Protein AF-A0A8H4IRX6-F1 (afdb_monomer_lite)

pLDDT: mean 85.96, std 10.55, range [51.22, 96.81]

Sequence (99 aa):
MSPQEHGQELQAQENQETKRLLLQMMARMDTLTQEVIQLKEEKEELLKCLLDQLRLSFGDPHVQEKAQRKLHKLRQTNKPFMEYFTEFRKLVLEAGGTN

Structure (mmCIF, N/CA/C/O backbone):
data_AF-A0A8H4IRX6-F1
#
_entry.id   AF-A0A8H4IRX6-F1
#
loop_
_atom_site.group_PDB
_atom_site.id
_atom_site.type_symbol
_atom_site.label_atom_id
_atom_site.label_alt_id
_atom_site.label_comp_id
_atom_site.label_asym_id
_atom_site.label_entity_id
_atom_site.label_seq_id
_atom_site.pdbx_PDB_ins_code
_atom_site.Cartn_x
_atom_site.Cartn_y
_atom_site.Cartn_z
_atom_site.occupancy
_atom_site.B_iso_or_equiv
_atom_site.auth_seq_id
_atom_site.auth_comp_id
_atom_site.auth_asym_id
_atom_site.auth_atom_id
_atom_site.pdbx_PDB_model_num
ATOM 1 N N . MET A 1 1 ? 33.949 -3.309 -58.563 1.00 56.22 1 MET A N 1
ATOM 2 C CA . MET A 1 1 ? 33.669 -2.739 -57.232 1.00 56.22 1 MET A CA 1
ATOM 3 C C . MET A 1 1 ? 34.979 -2.275 -56.642 1.00 56.22 1 MET A C 1
ATOM 5 O O . MET A 1 1 ? 35.950 -3.027 -56.697 1.00 56.22 1 MET A O 1
ATOM 9 N N . SER A 1 2 ? 35.028 -1.027 -56.192 1.00 61.09 2 SER A N 1
ATOM 10 C CA . SER A 1 2 ? 36.263 -0.389 -55.733 1.00 61.09 2 SER A CA 1
ATOM 11 C C . SER A 1 2 ? 36.478 -0.693 -54.243 1.00 61.09 2 SER A C 1
ATOM 13 O O . SER A 1 2 ? 35.503 -0.682 -53.493 1.00 61.09 2 SER A O 1
ATOM 15 N N . PRO A 1 3 ? 37.714 -0.914 -53.758 1.00 64.62 3 PRO A N 1
ATOM 16 C CA . PRO A 1 3 ? 37.985 -1.216 -52.342 1.00 64.62 3 PRO A CA 1
ATOM 17 C C . PRO A 1 3 ? 37.402 -0.194 -51.347 1.00 64.62 3 PRO A C 1
ATOM 19 O O . PRO A 1 3 ? 37.118 -0.528 -50.201 1.00 64.62 3 PRO A O 1
ATOM 22 N N . GLN A 1 4 ? 37.202 1.049 -51.797 1.00 62.25 4 GLN A N 1
ATOM 23 C CA . GLN A 1 4 ? 36.618 2.142 -51.017 1.00 62.25 4 GLN A CA 1
ATOM 24 C C . GLN A 1 4 ? 35.100 2.007 -50.796 1.00 62.25 4 GLN A C 1
ATOM 26 O O . GLN A 1 4 ? 34.615 2.429 -49.752 1.00 62.25 4 GLN A O 1
ATOM 31 N N . GLU A 1 5 ? 34.360 1.390 -51.723 1.00 62.06 5 GLU A N 1
ATOM 32 C CA . GLU A 1 5 ? 32.905 1.179 -51.601 1.00 62.06 5 GLU A CA 1
ATOM 33 C C . GLU A 1 5 ? 32.607 0.053 -50.601 1.00 62.06 5 GLU A C 1
ATOM 35 O O . GLU A 1 5 ? 31.738 0.182 -49.743 1.00 62.06 5 GLU A O 1
ATOM 40 N N . HIS A 1 6 ? 33.421 -1.007 -50.623 1.00 63.56 6 HIS A N 1
ATOM 41 C CA . HIS A 1 6 ? 33.268 -2.153 -49.724 1.00 63.56 6 HIS A CA 1
ATOM 42 C C . HIS A 1 6 ? 33.543 -1.791 -48.253 1.00 63.56 6 HIS A C 1
ATOM 44 O O . HIS A 1 6 ? 32.860 -2.269 -47.350 1.00 63.56 6 HIS A O 1
ATOM 50 N N . GLY A 1 7 ? 34.506 -0.895 -47.997 1.00 67.75 7 GLY A N 1
ATOM 51 C CA . GLY A 1 7 ? 34.786 -0.388 -46.648 1.00 67.75 7 GLY A CA 1
ATOM 52 C C . GLY A 1 7 ? 33.675 0.506 -46.079 1.00 67.75 7 GLY A C 1
ATOM 53 O O . GLY A 1 7 ? 33.428 0.479 -44.874 1.00 67.75 7 GLY A O 1
ATOM 54 N N . GLN A 1 8 ? 32.977 1.264 -46.933 1.00 70.88 8 GLN A N 1
ATOM 55 C CA . GLN A 1 8 ? 31.839 2.097 -46.524 1.00 70.88 8 GLN A CA 1
ATOM 56 C C . GLN A 1 8 ? 30.586 1.261 -46.229 1.00 70.88 8 GLN A C 1
ATOM 58 O O . GLN A 1 8 ? 29.871 1.557 -45.272 1.00 70.88 8 GLN A O 1
ATOM 63 N N . GLU A 1 9 ? 30.344 0.194 -46.996 1.00 69.88 9 GLU A N 1
ATOM 64 C CA . GLU A 1 9 ? 29.252 -0.756 -46.742 1.00 69.88 9 GLU A CA 1
ATOM 65 C C . GLU A 1 9 ? 29.449 -1.525 -45.428 1.00 69.88 9 GLU A C 1
ATOM 67 O O . GLU A 1 9 ? 28.515 -1.617 -44.630 1.00 69.88 9 GLU A O 1
ATOM 72 N N . LEU A 1 10 ? 30.673 -1.992 -45.150 1.00 72.25 10 LEU A N 1
ATOM 73 C CA . LEU A 1 10 ? 31.029 -2.644 -43.882 1.00 72.25 10 LEU A CA 1
ATOM 74 C C . LEU A 1 10 ? 30.809 -1.715 -42.675 1.00 72.25 10 LEU A C 1
ATOM 76 O O . LEU A 1 10 ? 30.158 -2.111 -41.709 1.00 72.25 10 LEU A O 1
ATOM 80 N N . GLN A 1 11 ? 31.251 -0.453 -42.750 1.00 75.12 11 GLN A N 1
ATOM 81 C CA . GLN A 1 11 ? 31.003 0.532 -41.687 1.00 75.12 11 GLN A CA 1
ATOM 82 C C . GLN A 1 11 ? 29.516 0.862 -41.506 1.00 75.12 11 GLN A C 1
ATOM 84 O O . GLN A 1 11 ? 29.058 1.064 -40.379 1.00 75.12 11 GLN A O 1
ATOM 89 N N . ALA A 1 12 ? 28.741 0.940 -42.590 1.00 76.31 12 ALA A N 1
ATOM 90 C CA . ALA A 1 12 ? 27.305 1.192 -42.510 1.00 76.31 12 ALA A CA 1
ATOM 91 C C . ALA A 1 12 ? 26.560 0.019 -41.851 1.00 76.31 12 ALA A C 1
ATOM 93 O O . ALA A 1 12 ? 25.667 0.246 -41.027 1.00 76.31 12 ALA A O 1
ATOM 94 N N . GLN A 1 13 ? 26.964 -1.216 -42.160 1.00 79.62 13 GLN A N 1
ATOM 95 C CA . GLN A 1 13 ? 26.405 -2.433 -41.580 1.00 79.62 13 GLN A CA 1
ATOM 96 C C . GLN A 1 13 ? 26.724 -2.552 -40.081 1.00 79.62 13 GLN A C 1
ATOM 98 O O . GLN A 1 13 ? 25.806 -2.747 -39.282 1.00 79.62 13 GLN A O 1
ATOM 103 N N . GLU A 1 14 ? 27.978 -2.329 -39.671 1.00 79.62 14 GLU A N 1
ATOM 104 C CA . GLU A 1 14 ? 28.377 -2.309 -38.252 1.00 79.62 14 GLU A CA 1
ATOM 105 C C . GLU A 1 14 ? 27.610 -1.244 -37.450 1.00 79.62 14 GLU A C 1
ATOM 107 O O . GLU A 1 14 ? 27.164 -1.472 -36.321 1.00 79.62 14 GLU A O 1
ATOM 112 N N . ASN A 1 15 ? 27.388 -0.069 -38.043 1.00 89.06 15 ASN A N 1
ATOM 113 C CA . ASN A 1 15 ? 26.648 1.017 -37.404 1.00 89.06 15 ASN A CA 1
ATOM 114 C C . ASN A 1 15 ? 25.146 0.682 -37.273 1.00 89.06 15 ASN A C 1
ATOM 116 O O . ASN A 1 15 ? 24.496 1.047 -36.290 1.00 89.06 15 ASN A O 1
ATOM 120 N N . GLN A 1 16 ? 24.581 -0.058 -38.231 1.00 89.44 16 GLN A N 1
ATOM 121 C CA . GLN A 1 16 ? 23.202 -0.542 -38.164 1.00 89.44 16 GLN A CA 1
ATOM 122 C C . GLN A 1 16 ? 23.026 -1.635 -37.098 1.00 89.44 16 GLN A C 1
ATOM 124 O O . GLN A 1 16 ? 22.046 -1.603 -36.348 1.00 89.44 16 GLN A O 1
ATOM 129 N N . GLU A 1 17 ? 23.983 -2.555 -36.976 1.00 92.25 17 GLU A N 1
ATOM 130 C CA . GLU A 1 17 ? 24.000 -3.562 -35.910 1.00 92.25 17 GLU A CA 1
ATOM 131 C C . GLU A 1 17 ? 24.150 -2.923 -34.529 1.00 92.25 17 GLU A C 1
ATOM 133 O O . GLU A 1 17 ? 23.394 -3.257 -33.616 1.00 92.25 17 GLU A O 1
ATOM 138 N N . THR A 1 18 ? 25.031 -1.929 -34.397 1.00 92.06 18 THR A N 1
ATOM 139 C CA . THR A 1 18 ? 25.211 -1.172 -33.149 1.00 92.06 18 THR A CA 1
ATOM 140 C C . THR A 1 18 ? 23.912 -0.483 -32.728 1.00 92.06 18 THR A C 1
ATOM 142 O O . THR A 1 18 ? 23.498 -0.582 -31.573 1.00 92.06 18 THR A O 1
ATOM 145 N N . LYS A 1 19 ? 23.204 0.163 -33.666 1.00 93.81 19 LYS A N 1
ATOM 146 C CA . LYS A 1 19 ? 21.893 0.782 -33.396 1.00 93.81 19 LYS A CA 1
ATOM 147 C C . LYS A 1 19 ? 20.846 -0.246 -32.982 1.00 93.81 19 LYS A C 1
ATOM 149 O O . LYS A 1 19 ? 20.077 0.005 -32.056 1.00 93.81 19 LYS A O 1
ATOM 154 N N . ARG A 1 20 ? 20.812 -1.406 -33.644 1.00 95.44 20 ARG A N 1
ATOM 155 C CA . ARG A 1 20 ? 19.888 -2.494 -33.301 1.00 95.44 20 ARG A CA 1
ATOM 156 C C . ARG A 1 20 ? 20.162 -3.035 -31.901 1.00 95.44 20 ARG A C 1
ATOM 158 O O . ARG A 1 20 ? 19.216 -3.230 -31.141 1.00 95.44 20 ARG A O 1
ATOM 165 N N . LEU A 1 21 ? 21.432 -3.241 -31.557 1.00 95.75 21 LEU A N 1
ATOM 166 C CA . LEU A 1 21 ? 21.841 -3.684 -30.230 1.00 95.75 21 LEU A CA 1
ATOM 167 C C . LEU A 1 21 ? 21.442 -2.657 -29.166 1.00 95.75 21 LEU A C 1
ATOM 169 O O . LEU A 1 21 ? 20.862 -3.024 -28.149 1.00 95.75 21 LEU A O 1
ATOM 173 N N . LEU A 1 22 ? 21.670 -1.369 -29.430 1.00 95.12 22 LEU A N 1
ATOM 174 C CA . LEU A 1 22 ? 21.308 -0.293 -28.511 1.00 95.12 22 LEU A CA 1
ATOM 175 C C . LEU A 1 22 ? 19.791 -0.241 -28.264 1.00 95.12 22 LEU A C 1
ATOM 177 O O . LEU A 1 22 ? 19.362 -0.163 -27.117 1.00 95.12 22 LEU A 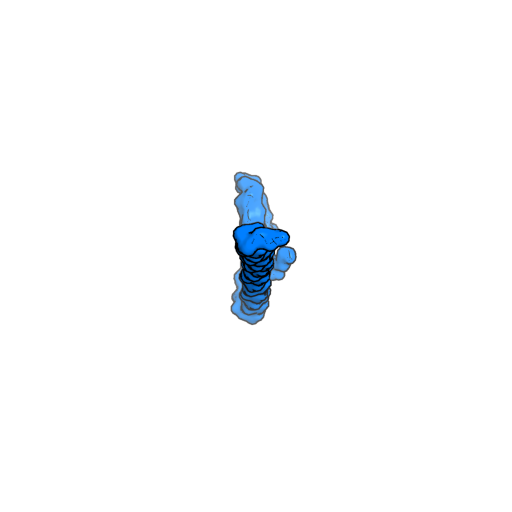O 1
ATOM 181 N N . LEU A 1 23 ? 18.975 -0.390 -29.313 1.00 95.31 23 LEU A N 1
ATOM 182 C CA . LEU A 1 23 ? 17.516 -0.484 -29.186 1.00 95.31 23 LEU A CA 1
ATOM 183 C C . LEU A 1 23 ? 17.075 -1.703 -28.363 1.00 95.31 23 LEU A C 1
ATOM 185 O O . LEU A 1 23 ? 16.178 -1.590 -27.529 1.00 95.31 23 LEU A O 1
ATOM 189 N N . GLN A 1 24 ? 17.715 -2.859 -28.556 1.00 95.88 24 GLN A N 1
ATOM 190 C CA . GLN A 1 24 ? 17.432 -4.058 -27.759 1.00 95.88 24 GLN A CA 1
ATOM 191 C C . GLN A 1 24 ? 17.807 -3.870 -26.286 1.00 95.88 24 GLN A C 1
ATOM 193 O O . GLN A 1 24 ? 17.046 -4.267 -25.404 1.00 95.88 24 GLN A O 1
ATOM 198 N N . MET A 1 25 ? 18.949 -3.237 -26.009 1.00 96.44 25 MET A N 1
ATOM 199 C CA . MET A 1 25 ? 19.379 -2.930 -24.645 1.00 96.44 25 MET A CA 1
ATOM 200 C C . MET A 1 25 ? 18.423 -1.953 -23.957 1.00 96.44 25 MET A C 1
ATOM 202 O O . MET A 1 25 ? 18.082 -2.165 -22.795 1.00 96.44 25 MET A O 1
ATOM 206 N N . MET A 1 26 ? 17.947 -0.928 -24.670 1.00 96.62 26 MET A N 1
ATOM 207 C CA . MET A 1 26 ? 16.953 0.014 -24.147 1.00 96.62 26 MET A CA 1
ATOM 208 C C . MET A 1 26 ? 15.636 -0.692 -23.810 1.00 96.62 26 MET A C 1
ATOM 210 O O . MET A 1 26 ? 15.177 -0.601 -22.676 1.00 96.62 26 MET A O 1
ATOM 214 N N . ALA A 1 27 ? 15.095 -1.496 -24.730 1.00 96.31 27 ALA A N 1
ATOM 215 C CA . ALA A 1 27 ? 13.874 -2.263 -24.475 1.00 96.31 27 ALA A CA 1
ATOM 216 C C . ALA A 1 27 ? 14.027 -3.233 -23.286 1.00 96.31 27 ALA A C 1
ATOM 218 O O . ALA A 1 27 ? 13.105 -3.415 -22.485 1.00 96.31 27 ALA A O 1
ATOM 219 N N . ARG A 1 28 ? 15.213 -3.842 -23.129 1.00 96.81 28 ARG A N 1
ATOM 220 C CA . ARG A 1 28 ? 15.510 -4.700 -21.976 1.00 96.81 28 ARG A CA 1
ATOM 221 C C . ARG A 1 28 ? 15.567 -3.906 -20.669 1.00 96.81 28 ARG A C 1
ATOM 223 O O . ARG A 1 28 ? 15.062 -4.405 -19.666 1.00 96.81 28 ARG A O 1
ATOM 230 N N . MET A 1 29 ? 16.143 -2.703 -20.668 1.00 96.00 29 MET A N 1
ATOM 231 C CA . MET A 1 29 ? 16.150 -1.824 -19.491 1.00 96.00 29 MET A CA 1
ATOM 232 C C . MET A 1 29 ? 14.744 -1.383 -19.087 1.00 96.00 29 MET A C 1
ATOM 234 O O . MET A 1 29 ? 14.436 -1.393 -17.896 1.00 96.00 29 MET A O 1
ATOM 238 N N . ASP A 1 30 ? 13.881 -1.054 -20.047 1.00 96.19 30 ASP A N 1
ATOM 239 C CA . ASP A 1 30 ? 12.489 -0.693 -19.760 1.00 96.19 30 ASP A CA 1
ATOM 240 C C . ASP A 1 30 ? 11.747 -1.862 -19.103 1.00 96.19 30 ASP A C 1
ATOM 242 O O . ASP A 1 30 ? 11.089 -1.691 -18.077 1.00 96.19 30 ASP A O 1
ATOM 246 N N . THR A 1 31 ? 11.940 -3.073 -19.634 1.00 96.50 31 THR A N 1
ATOM 247 C CA . THR A 1 31 ? 11.351 -4.299 -19.070 1.00 96.50 31 THR A CA 1
ATOM 248 C C . THR A 1 31 ? 11.837 -4.541 -17.639 1.00 96.50 31 THR A C 1
ATOM 250 O O . THR A 1 31 ? 11.031 -4.733 -16.735 1.00 96.50 31 THR A O 1
ATOM 253 N N . LEU A 1 32 ? 13.153 -4.462 -17.405 1.00 96.06 32 LEU A N 1
ATOM 254 C CA . LEU A 1 32 ? 13.732 -4.625 -16.066 1.00 96.06 32 LEU A CA 1
ATOM 255 C C . LEU A 1 32 ? 13.218 -3.562 -15.088 1.00 96.06 32 LEU A C 1
ATOM 257 O O . LEU A 1 32 ? 12.994 -3.851 -13.916 1.00 96.06 32 LEU A O 1
ATOM 261 N N . THR A 1 33 ? 13.011 -2.335 -15.563 1.00 96.06 33 THR A N 1
ATOM 262 C CA . THR A 1 33 ? 12.477 -1.249 -14.738 1.00 96.06 33 THR A CA 1
ATOM 263 C C . THR A 1 33 ? 11.043 -1.556 -14.305 1.00 96.06 33 THR A C 1
ATOM 265 O O . THR A 1 33 ? 10.721 -1.393 -13.130 1.00 96.06 33 THR A O 1
ATOM 268 N N . GLN A 1 34 ? 10.202 -2.059 -15.214 1.00 95.88 34 GLN A N 1
ATOM 269 C CA . GLN A 1 34 ? 8.834 -2.481 -14.897 1.00 95.88 34 GLN A CA 1
ATOM 270 C C . GLN A 1 34 ? 8.809 -3.657 -13.913 1.00 95.88 34 GLN A C 1
ATOM 272 O O . GLN A 1 34 ? 8.083 -3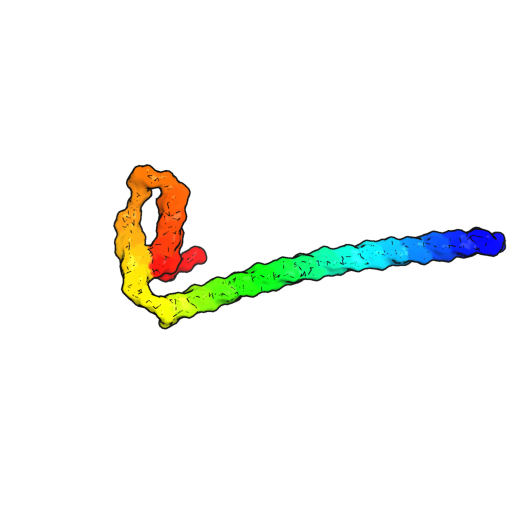.597 -12.924 1.00 95.88 34 GLN A O 1
ATOM 277 N N . GLU A 1 35 ? 9.649 -4.675 -14.121 1.00 95.75 35 GLU A N 1
ATOM 278 C CA . GLU A 1 35 ? 9.766 -5.821 -13.207 1.00 95.75 35 GLU A CA 1
ATOM 279 C C . GLU A 1 35 ? 10.157 -5.374 -11.787 1.00 95.75 35 GLU A C 1
ATOM 281 O O . GLU A 1 35 ? 9.581 -5.831 -10.801 1.00 95.75 35 GLU A O 1
ATOM 286 N N . VAL A 1 36 ? 11.097 -4.431 -11.656 1.00 96.06 36 VAL A N 1
ATOM 287 C CA . VAL A 1 36 ? 11.506 -3.893 -10.347 1.00 96.06 36 VAL A CA 1
ATOM 288 C C . VAL A 1 36 ? 10.380 -3.112 -9.671 1.00 96.06 36 VAL A C 1
ATOM 290 O O . VAL A 1 36 ? 10.234 -3.201 -8.450 1.00 96.06 36 VAL A O 1
ATOM 293 N N . ILE A 1 37 ? 9.604 -2.333 -10.428 1.00 95.81 37 ILE A N 1
ATOM 294 C CA . ILE A 1 37 ? 8.447 -1.605 -9.889 1.00 95.81 37 ILE A CA 1
ATOM 295 C C . ILE A 1 37 ? 7.410 -2.602 -9.373 1.00 95.81 37 ILE A C 1
ATOM 297 O O . ILE A 1 37 ? 7.014 -2.514 -8.213 1.00 95.81 37 ILE A O 1
ATOM 301 N N . GLN A 1 38 ? 7.062 -3.602 -10.181 1.00 94.75 38 GLN A N 1
ATOM 302 C CA . GLN A 1 38 ? 6.085 -4.617 -9.809 1.00 94.75 38 GLN A CA 1
ATOM 303 C C . GLN A 1 38 ? 6.513 -5.397 -8.557 1.00 94.75 38 GLN A C 1
ATOM 305 O O . GLN A 1 38 ? 5.734 -5.542 -7.619 1.00 94.75 38 GLN A O 1
ATOM 310 N N . LEU A 1 39 ? 7.777 -5.825 -8.475 1.00 94.38 39 LEU A N 1
ATOM 311 C CA . LEU A 1 39 ? 8.295 -6.522 -7.292 1.00 94.38 39 LEU A CA 1
ATOM 312 C C . LEU A 1 39 ? 8.247 -5.660 -6.023 1.00 94.38 39 LEU A C 1
ATOM 314 O O . LEU A 1 39 ? 8.073 -6.187 -4.921 1.00 94.38 39 LEU A O 1
ATOM 318 N N . LYS A 1 40 ? 8.422 -4.338 -6.145 1.00 93.69 40 LYS A N 1
ATOM 319 C CA . LYS A 1 40 ? 8.270 -3.426 -5.004 1.00 93.69 40 LYS A CA 1
ATOM 320 C C . LYS A 1 40 ? 6.819 -3.356 -4.543 1.00 93.69 40 LYS A C 1
ATOM 322 O O . LYS A 1 40 ? 6.587 -3.462 -3.342 1.00 93.69 40 LYS A O 1
ATOM 327 N N . GLU A 1 41 ? 5.877 -3.227 -5.470 1.00 92.69 41 GLU A N 1
ATOM 328 C CA . GLU A 1 41 ? 4.442 -3.185 -5.164 1.00 92.69 41 GLU A CA 1
ATOM 329 C C . GLU A 1 41 ? 3.967 -4.493 -4.514 1.00 92.69 41 GLU A C 1
ATOM 331 O O . GLU A 1 41 ? 3.334 -4.471 -3.459 1.00 92.69 41 GLU A O 1
ATOM 336 N N . GLU A 1 42 ? 4.357 -5.644 -5.069 1.00 93.88 42 GLU A N 1
ATOM 337 C CA . GLU A 1 42 ? 4.032 -6.964 -4.512 1.00 93.88 42 GLU A CA 1
ATOM 338 C C . GLU A 1 42 ? 4.602 -7.145 -3.099 1.00 93.88 42 GLU A C 1
ATOM 340 O O . GLU A 1 42 ? 3.926 -7.655 -2.201 1.00 93.88 42 GLU A O 1
ATOM 345 N N . LYS A 1 43 ? 5.840 -6.688 -2.868 1.00 94.94 43 LYS A N 1
ATOM 346 C CA . LYS A 1 43 ? 6.466 -6.721 -1.542 1.00 94.94 43 LYS A CA 1
ATOM 347 C C . LYS A 1 43 ? 5.719 -5.842 -0.537 1.00 94.94 43 LYS A C 1
ATOM 349 O O . LYS A 1 43 ? 5.569 -6.247 0.618 1.00 94.94 43 LYS A O 1
ATOM 354 N N . GLU A 1 44 ? 5.310 -4.640 -0.934 1.00 93.75 44 GLU A N 1
ATOM 355 C CA . GLU A 1 44 ? 4.571 -3.726 -0.060 1.00 93.75 44 GLU A CA 1
ATOM 356 C C . GLU A 1 44 ? 3.205 -4.299 0.325 1.00 93.75 44 GLU A C 1
ATOM 358 O O . GLU A 1 44 ? 2.851 -4.277 1.508 1.00 93.75 44 GLU A O 1
ATOM 363 N N . GLU A 1 45 ? 2.479 -4.892 -0.625 1.00 91.50 45 GLU A N 1
ATOM 364 C CA . GLU A 1 45 ? 1.192 -5.526 -0.332 1.00 91.50 45 GLU A CA 1
ATOM 365 C C . GLU A 1 45 ? 1.364 -6.760 0.565 1.00 91.50 45 GLU A C 1
ATOM 367 O O . GLU A 1 45 ? 0.639 -6.908 1.549 1.00 91.50 45 GLU A O 1
ATOM 372 N N . LEU A 1 46 ? 2.376 -7.600 0.317 1.00 92.56 46 LEU A N 1
ATOM 373 C CA . LEU A 1 46 ? 2.667 -8.750 1.179 1.00 92.56 46 LEU A CA 1
ATOM 374 C C . LEU A 1 46 ? 2.969 -8.319 2.622 1.00 92.56 46 LEU A C 1
ATOM 376 O O . LEU A 1 46 ? 2.469 -8.924 3.574 1.00 92.56 46 LEU A O 1
ATOM 380 N N . LEU A 1 47 ? 3.776 -7.266 2.794 1.00 91.19 47 LEU A N 1
ATOM 381 C CA . LEU A 1 47 ? 4.089 -6.719 4.113 1.00 91.19 47 LEU A CA 1
ATOM 382 C C . LEU A 1 47 ? 2.825 -6.210 4.813 1.00 91.19 47 LEU A C 1
ATOM 384 O O . LEU A 1 47 ? 2.633 -6.472 6.000 1.00 91.19 47 LEU A O 1
ATOM 388 N N . LYS A 1 48 ? 1.955 -5.510 4.086 1.00 89.00 48 LYS A N 1
ATOM 389 C CA . LYS A 1 48 ? 0.680 -5.017 4.605 1.00 89.00 48 LYS A CA 1
ATOM 390 C C . LYS A 1 48 ? -0.224 -6.167 5.057 1.00 89.00 48 LYS A C 1
ATOM 392 O O . LYS A 1 48 ? -0.679 -6.147 6.197 1.00 89.00 48 LYS A O 1
ATOM 397 N N . CYS A 1 49 ? -0.385 -7.211 4.242 1.00 83.62 49 CYS A N 1
ATOM 398 C CA . CYS A 1 49 ? -1.150 -8.402 4.621 1.00 83.62 49 CYS A CA 1
ATOM 399 C C . CYS A 1 49 ? -0.597 -9.078 5.884 1.00 83.62 49 CYS A C 1
ATOM 401 O O . CYS A 1 49 ? -1.365 -9.466 6.766 1.00 83.62 49 CYS A O 1
ATOM 403 N N . LEU A 1 50 ? 0.730 -9.198 5.999 1.00 87.31 50 LEU A N 1
ATOM 404 C CA . LEU A 1 50 ? 1.370 -9.767 7.185 1.00 87.31 50 LEU A CA 1
ATOM 405 C C . LEU A 1 50 ? 1.084 -8.926 8.435 1.00 87.31 50 L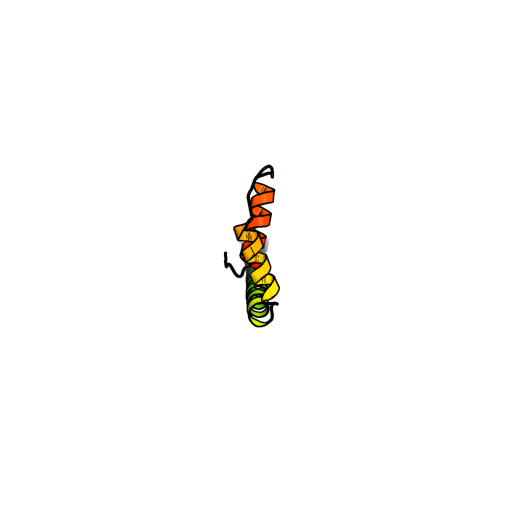EU A C 1
ATOM 407 O O . LEU A 1 50 ? 0.727 -9.469 9.481 1.00 87.31 50 LEU A O 1
ATOM 411 N N . LEU A 1 51 ? 1.230 -7.604 8.342 1.00 87.38 51 LEU A N 1
ATOM 412 C CA . LEU A 1 51 ? 0.961 -6.700 9.461 1.00 87.38 51 LEU A CA 1
ATOM 413 C C . LEU A 1 51 ? -0.511 -6.742 9.884 1.00 87.38 51 LEU A C 1
ATOM 415 O O . LEU A 1 51 ? -0.792 -6.746 11.084 1.00 87.38 51 LEU A O 1
ATOM 419 N N . ASP A 1 52 ? -1.436 -6.839 8.931 1.00 80.75 52 ASP A N 1
ATOM 420 C CA . ASP A 1 52 ? -2.864 -6.984 9.216 1.00 80.75 52 ASP A CA 1
ATOM 421 C C . ASP A 1 52 ? -3.155 -8.304 9.952 1.00 80.75 52 ASP A C 1
ATOM 423 O O . ASP A 1 52 ? -3.849 -8.305 10.970 1.00 80.75 52 ASP A O 1
ATOM 427 N N . GLN A 1 53 ? -2.552 -9.421 9.529 1.00 81.38 53 GLN A N 1
ATOM 428 C CA . GLN A 1 53 ? -2.678 -10.707 10.230 1.00 81.38 53 GLN A CA 1
ATOM 429 C C . GLN A 1 53 ? -2.099 -10.674 11.648 1.00 81.38 53 GLN A C 1
ATOM 431 O O . GLN A 1 53 ? -2.708 -11.205 12.584 1.00 81.38 53 GLN A O 1
ATOM 436 N N . LEU A 1 54 ? -0.939 -10.040 11.830 1.00 82.56 54 LEU A N 1
ATOM 437 C CA . LEU A 1 54 ? -0.333 -9.869 13.150 1.00 82.56 54 LEU A CA 1
ATOM 438 C C . LEU A 1 54 ? -1.215 -9.004 14.048 1.00 82.56 54 LEU A C 1
ATOM 440 O O . LEU A 1 54 ? -1.395 -9.322 15.221 1.00 82.56 54 LEU A O 1
ATOM 444 N N . ARG A 1 55 ? -1.820 -7.949 13.503 1.00 79.50 55 ARG A N 1
ATOM 445 C CA . ARG A 1 55 ? -2.753 -7.098 14.240 1.00 79.50 55 ARG A CA 1
ATOM 446 C C . ARG A 1 55 ? -4.024 -7.842 14.646 1.00 79.50 55 ARG A C 1
ATOM 448 O O . ARG A 1 55 ? -4.528 -7.592 15.732 1.00 79.50 55 ARG A O 1
ATOM 455 N N . LEU A 1 56 ? -4.526 -8.756 13.821 1.00 72.25 56 LEU A N 1
ATOM 456 C CA . LEU A 1 56 ? -5.669 -9.599 14.187 1.00 72.25 56 LEU A CA 1
ATOM 457 C C . LEU A 1 56 ? -5.309 -10.630 15.265 1.00 72.25 56 LEU A C 1
ATOM 459 O O . LEU A 1 56 ? -6.105 -10.878 16.164 1.00 72.25 56 LEU A O 1
ATOM 463 N N . SER A 1 57 ? -4.112 -11.214 15.188 1.00 77.69 57 SER A N 1
ATOM 464 C CA . SER A 1 57 ? -3.692 -12.300 16.087 1.00 77.69 57 SER A CA 1
ATOM 465 C C . SER A 1 57 ? -3.176 -11.799 17.439 1.00 77.69 57 SER A C 1
ATOM 467 O O . SER A 1 57 ? -3.340 -12.472 18.454 1.00 77.69 57 SER A O 1
ATOM 469 N N . PHE A 1 58 ? -2.538 -10.626 17.451 1.00 79.44 58 PHE A N 1
ATOM 470 C CA . PHE A 1 58 ? -1.836 -10.067 18.612 1.00 79.44 58 PHE A CA 1
ATOM 471 C C . PHE A 1 58 ? -2.304 -8.657 18.994 1.00 79.44 58 PHE A C 1
ATOM 473 O O . PHE A 1 58 ? -1.754 -8.057 19.918 1.00 79.44 58 PHE A O 1
ATOM 480 N N . GLY A 1 59 ? -3.280 -8.088 18.285 1.00 73.88 59 GLY A N 1
ATOM 481 C CA . GLY A 1 59 ? -3.840 -6.784 18.626 1.00 73.88 59 GLY A CA 1
ATOM 482 C C . GLY A 1 59 ? -4.640 -6.827 19.924 1.00 73.88 59 GLY A C 1
ATOM 483 O O . GLY A 1 59 ? -5.232 -7.844 20.274 1.00 73.88 59 GLY A O 1
ATOM 484 N N . ASP A 1 60 ? -4.675 -5.701 20.637 1.00 79.94 60 ASP A N 1
ATOM 485 C CA . ASP A 1 60 ? -5.482 -5.555 21.849 1.00 79.94 60 ASP A CA 1
ATOM 486 C C . ASP A 1 60 ? -6.988 -5.570 21.499 1.00 79.94 60 ASP A C 1
ATOM 488 O O . ASP A 1 60 ? -7.465 -4.643 20.827 1.00 79.94 60 ASP A O 1
ATOM 492 N N . PRO A 1 61 ? -7.766 -6.558 21.985 1.00 78.56 61 PRO A N 1
ATOM 493 C CA . PRO A 1 61 ? -9.208 -6.636 21.741 1.00 78.56 61 PRO A CA 1
ATOM 494 C C . PRO A 1 61 ? -9.972 -5.388 22.210 1.00 78.56 61 PRO A C 1
ATOM 496 O O . PRO A 1 61 ? -10.995 -5.023 21.626 1.00 78.56 61 PRO A O 1
ATOM 499 N N . HIS A 1 62 ? -9.468 -4.677 23.226 1.00 83.25 62 HIS A N 1
ATOM 500 C CA . HIS A 1 62 ? -10.101 -3.458 23.734 1.00 83.25 62 HIS A CA 1
ATOM 501 C C . HIS A 1 62 ? -10.012 -2.308 22.733 1.00 83.25 62 HIS A C 1
ATOM 503 O O . HIS A 1 62 ? -10.892 -1.443 22.701 1.00 83.25 62 HIS A O 1
ATOM 509 N N . VAL A 1 63 ? -8.970 -2.280 21.898 1.00 81.25 63 VAL A N 1
ATOM 510 C CA . VAL A 1 63 ? -8.836 -1.277 20.836 1.00 81.25 63 VAL A CA 1
ATOM 511 C C . VAL A 1 63 ? -9.927 -1.486 19.792 1.00 81.25 63 VAL A C 1
ATOM 513 O O . VAL A 1 63 ? -10.585 -0.515 19.412 1.00 81.25 63 VAL A O 1
ATOM 516 N N . GLN A 1 64 ? -10.176 -2.738 19.403 1.00 83.62 64 GLN A N 1
ATOM 517 C CA . GLN A 1 64 ? -11.223 -3.089 18.447 1.00 83.62 64 GLN A CA 1
ATOM 518 C C . GLN A 1 64 ? -12.616 -2.733 18.981 1.00 83.62 64 GLN A C 1
ATOM 520 O O . GLN A 1 64 ? -13.393 -2.055 18.306 1.00 83.62 64 GLN A O 1
ATOM 525 N N . GLU A 1 65 ? -12.917 -3.112 20.224 1.00 87.25 65 GLU A N 1
ATOM 526 C CA . GLU A 1 65 ? -14.199 -2.797 20.857 1.00 87.25 65 GLU A CA 1
ATOM 527 C C . GLU A 1 65 ? -14.404 -1.276 20.996 1.00 87.25 65 GLU A C 1
ATOM 529 O O . GLU A 1 65 ? -15.472 -0.730 20.693 1.00 87.25 65 GLU A O 1
ATOM 534 N N . LYS A 1 66 ? -13.361 -0.546 21.406 1.00 90.06 66 LYS A N 1
ATOM 535 C CA . LYS A 1 66 ? -13.393 0.918 21.505 1.00 90.06 66 LYS A CA 1
ATOM 536 C C . LYS A 1 66 ? -13.618 1.569 20.141 1.00 90.06 66 LYS A C 1
ATOM 538 O O . LYS A 1 66 ? -14.368 2.547 20.067 1.00 90.06 66 LYS A O 1
ATOM 543 N N . ALA A 1 67 ? -12.998 1.049 19.083 1.00 89.06 67 ALA A N 1
ATOM 544 C CA . ALA A 1 67 ? -13.199 1.518 17.717 1.00 89.06 67 ALA A CA 1
ATOM 545 C C . ALA A 1 67 ? -14.639 1.271 17.244 1.00 89.06 67 ALA A C 1
ATOM 547 O O . ALA A 1 67 ? -15.279 2.210 16.773 1.00 89.06 67 ALA A O 1
ATOM 548 N N . GLN A 1 68 ? -15.205 0.081 17.482 1.00 89.75 68 GLN A N 1
ATOM 549 C CA . GLN A 1 68 ? -16.612 -0.222 17.178 1.00 89.75 68 GLN A CA 1
ATOM 550 C C . GLN A 1 68 ? -17.582 0.724 17.900 1.00 89.75 68 GLN A C 1
ATOM 552 O O . GLN A 1 68 ? -18.484 1.299 17.285 1.00 89.75 68 GLN A O 1
ATOM 557 N N . ARG A 1 69 ? -17.366 0.965 19.200 1.00 93.06 69 ARG A N 1
ATOM 558 C CA . ARG A 1 69 ? -18.186 1.904 19.986 1.00 93.06 69 ARG A CA 1
ATOM 559 C C . ARG A 1 69 ? -18.101 3.336 19.453 1.00 93.06 69 ARG A C 1
ATOM 561 O O . ARG A 1 69 ? -19.101 4.054 19.480 1.00 93.06 69 ARG A O 1
ATOM 568 N N . LYS A 1 70 ? -16.921 3.773 19.000 1.00 92.44 70 LYS A N 1
ATOM 569 C CA . LYS A 1 70 ? -16.736 5.090 18.369 1.00 92.44 70 LYS A CA 1
ATOM 570 C C . LYS A 1 70 ? -17.423 5.159 17.011 1.00 92.44 70 LYS A C 1
ATOM 572 O O . LYS A 1 70 ? -18.104 6.144 16.756 1.00 92.44 70 LYS A O 1
ATOM 577 N N . LEU A 1 71 ? -17.297 4.118 16.191 1.00 91.81 71 LEU A N 1
ATOM 578 C CA . LEU A 1 71 ? -17.912 4.035 14.869 1.00 91.81 71 LEU A CA 1
ATOM 579 C C . LEU A 1 71 ? -19.438 4.169 14.954 1.00 91.81 71 LEU A C 1
ATOM 581 O O . LEU A 1 71 ? -20.017 4.991 14.254 1.00 91.81 71 LEU A O 1
ATOM 585 N N . HIS A 1 72 ? -20.078 3.465 15.893 1.00 91.62 72 HIS A N 1
ATOM 586 C CA . HIS A 1 72 ? -21.528 3.558 16.116 1.00 91.62 72 HIS A CA 1
ATOM 587 C C . HIS A 1 72 ? -21.990 4.963 16.553 1.00 91.62 72 HIS A C 1
ATOM 589 O O . HIS A 1 72 ? -23.143 5.350 16.366 1.00 91.62 72 HIS A O 1
ATOM 595 N N . LYS A 1 73 ? -21.100 5.741 17.175 1.00 92.69 73 LYS A N 1
ATOM 596 C CA . LYS A 1 73 ? -21.377 7.115 17.619 1.00 92.69 73 LYS A CA 1
ATOM 597 C C . LYS A 1 73 ? -20.931 8.166 16.601 1.00 92.69 73 LYS A C 1
ATOM 599 O O . LYS A 1 73 ? -21.240 9.343 16.792 1.00 92.69 73 LYS A O 1
ATOM 604 N N . LEU A 1 74 ? -20.206 7.772 15.553 1.00 91.75 74 LEU A N 1
ATOM 605 C CA . LEU A 1 74 ? -19.614 8.694 14.597 1.00 91.75 74 LEU A CA 1
ATOM 606 C C . LEU A 1 74 ? -20.714 9.344 13.753 1.00 91.75 74 LEU A C 1
ATOM 608 O O . LEU A 1 74 ? -21.503 8.674 13.091 1.00 91.75 74 LEU A O 1
ATOM 612 N N . ARG A 1 75 ? -20.754 10.675 13.760 1.00 90.31 75 ARG A N 1
ATOM 613 C CA . ARG A 1 75 ? -21.671 11.484 12.953 1.00 90.31 75 ARG A CA 1
ATOM 614 C C . ARG A 1 75 ? -20.881 12.607 12.297 1.00 90.31 75 ARG A C 1
ATOM 616 O O . ARG A 1 75 ? -20.050 13.227 12.954 1.00 90.31 75 ARG A O 1
ATOM 623 N N . GLN A 1 76 ? -21.167 12.895 11.029 1.00 89.25 76 GLN A N 1
ATOM 624 C CA . GLN A 1 76 ? -20.497 13.970 10.291 1.00 89.25 76 GLN A CA 1
ATOM 625 C C . GLN A 1 76 ? -20.678 15.334 10.977 1.00 89.25 76 GLN A C 1
ATOM 627 O O . GLN A 1 76 ? -19.725 16.099 11.078 1.00 89.25 76 GLN A O 1
ATOM 632 N N . THR A 1 77 ? -21.857 15.591 11.559 1.00 87.88 77 THR A N 1
ATOM 633 C CA . THR A 1 77 ? -22.215 16.859 12.227 1.00 87.88 77 THR A CA 1
ATOM 634 C C . THR A 1 77 ? -21.769 18.077 11.404 1.00 87.88 77 THR A C 1
ATOM 636 O O . THR A 1 77 ? -22.246 18.233 10.286 1.00 87.88 77 THR A O 1
ATOM 639 N N . ASN A 1 78 ? -20.838 18.890 11.914 1.00 88.06 78 ASN A N 1
ATOM 640 C CA . ASN A 1 78 ? -20.342 20.108 11.267 1.00 88.06 78 ASN A CA 1
ATOM 641 C C . ASN A 1 78 ? -18.964 19.927 10.597 1.00 88.06 78 ASN A C 1
ATOM 643 O O . ASN A 1 78 ? -18.379 20.909 10.143 1.00 88.06 78 ASN A O 1
ATOM 647 N N . LYS A 1 79 ? -18.407 18.707 10.568 1.00 89.25 79 LYS A N 1
ATOM 648 C CA . LYS A 1 79 ? -17.088 18.453 9.972 1.00 8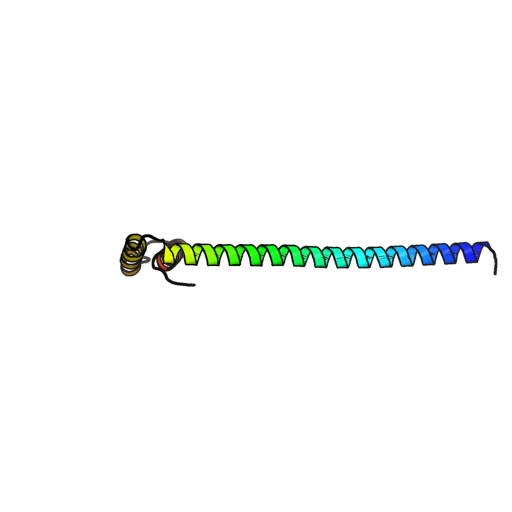9.25 79 LYS A CA 1
ATOM 649 C C . LYS A 1 79 ? -17.160 18.419 8.437 1.00 89.25 79 LYS A C 1
ATOM 651 O O . LYS A 1 79 ? -18.120 17.868 7.884 1.00 89.25 79 LYS A O 1
ATOM 656 N N . PRO A 1 80 ? -16.123 18.919 7.737 1.00 93.88 80 PRO A N 1
ATOM 657 C CA . PRO A 1 80 ? -15.956 18.696 6.306 1.00 93.88 80 PRO A CA 1
ATOM 658 C C . PRO A 1 80 ? -16.001 17.205 5.961 1.00 93.88 80 PRO A C 1
ATOM 660 O O . PRO A 1 80 ? -15.459 16.367 6.686 1.00 93.88 80 PRO A O 1
ATOM 663 N N . PHE A 1 81 ? -16.623 16.868 4.829 1.00 92.56 81 PHE A N 1
ATOM 664 C CA . PHE A 1 81 ? -16.814 15.476 4.410 1.00 92.56 81 PHE A CA 1
ATOM 665 C C . PHE A 1 81 ? -15.502 14.683 4.377 1.00 92.56 81 PHE A C 1
ATOM 667 O O . PHE A 1 81 ? -15.459 13.568 4.884 1.00 92.56 81 PHE A O 1
ATOM 674 N N . MET A 1 82 ? -14.424 15.264 3.841 1.00 94.38 82 MET A N 1
ATOM 675 C CA . MET A 1 82 ? -13.132 14.575 3.735 1.00 94.38 82 MET A CA 1
ATOM 676 C C . MET A 1 82 ? -12.524 14.231 5.098 1.00 94.38 82 MET A C 1
ATOM 678 O O . MET A 1 82 ? -11.932 13.163 5.259 1.00 94.38 82 MET A O 1
ATOM 682 N N . GLU A 1 83 ? -12.708 15.092 6.099 1.00 90.88 83 GLU A N 1
ATOM 683 C CA . GLU A 1 83 ? -12.241 14.827 7.462 1.00 90.88 83 GLU A CA 1
ATOM 684 C C . GLU A 1 83 ? -13.056 13.707 8.110 1.00 90.88 83 GLU A C 1
ATOM 686 O O . GLU A 1 83 ? -12.488 12.760 8.656 1.00 90.88 83 GLU A O 1
ATOM 691 N N . TYR A 1 84 ? -14.385 13.771 7.982 1.00 94.12 84 TYR A N 1
ATOM 692 C CA . TYR A 1 84 ? -15.278 12.712 8.453 1.00 94.12 84 TYR A CA 1
ATOM 693 C C . TYR A 1 84 ? -14.970 11.368 7.781 1.00 94.12 84 TYR A C 1
ATOM 695 O O . TYR A 1 84 ? -14.871 10.348 8.458 1.00 94.12 84 TYR A O 1
ATOM 703 N N . PHE A 1 85 ? -14.788 11.361 6.461 1.00 92.12 85 PHE A N 1
ATOM 704 C CA . PHE A 1 85 ? -14.514 10.157 5.684 1.00 92.12 85 PHE A CA 1
ATOM 705 C C . PHE A 1 85 ? -13.185 9.514 6.086 1.00 92.12 85 PHE A C 1
ATOM 707 O O . PHE A 1 85 ? -13.105 8.297 6.254 1.00 92.12 85 PHE A O 1
ATOM 714 N N . THR A 1 86 ? -12.154 10.328 6.311 1.00 91.25 86 THR A N 1
ATOM 715 C CA . THR A 1 86 ? -10.851 9.845 6.784 1.00 91.25 86 THR A CA 1
ATOM 716 C C . THR A 1 86 ? -10.964 9.221 8.178 1.00 91.25 86 THR A C 1
ATOM 718 O O . THR A 1 86 ? -10.444 8.129 8.415 1.00 91.25 86 THR A O 1
ATOM 721 N N . GLU A 1 87 ? -11.687 9.873 9.094 1.00 90.94 87 GLU A N 1
ATOM 722 C CA . GLU A 1 87 ? -11.942 9.353 10.443 1.00 90.94 87 GLU A CA 1
ATOM 723 C C . GLU A 1 87 ? -12.754 8.049 10.411 1.00 90.94 87 GLU A C 1
ATOM 725 O O . GLU A 1 87 ? -12.412 7.088 11.102 1.00 90.94 87 GLU A O 1
ATOM 730 N N . PHE A 1 88 ? -13.779 7.983 9.559 1.00 91.62 88 PHE A N 1
ATOM 731 C CA . PHE A 1 88 ? -14.593 6.791 9.346 1.00 91.62 88 PHE A CA 1
ATOM 732 C C . PHE A 1 88 ? -13.750 5.615 8.846 1.00 91.62 88 PHE A C 1
ATOM 734 O O . PHE A 1 88 ? -13.764 4.556 9.471 1.00 91.62 88 PHE A O 1
ATOM 741 N N . ARG A 1 89 ? -12.959 5.799 7.778 1.00 89.50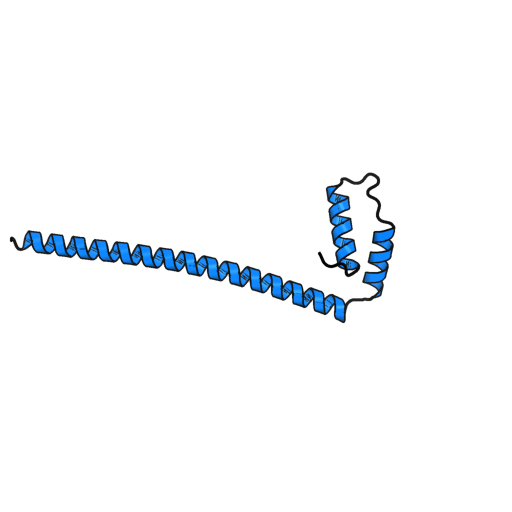 89 ARG A N 1
ATOM 742 C CA . ARG A 1 89 ? -12.103 4.728 7.237 1.00 89.50 89 ARG A CA 1
ATOM 743 C C . ARG A 1 89 ? -11.118 4.205 8.275 1.00 89.50 89 ARG A C 1
ATOM 745 O O . ARG A 1 89 ? -10.929 2.997 8.386 1.00 89.50 89 ARG A O 1
ATOM 752 N N . LYS A 1 90 ? -10.524 5.103 9.064 1.00 86.62 90 LYS A N 1
ATOM 753 C CA . LYS A 1 90 ? -9.616 4.716 10.145 1.00 86.62 90 LYS A CA 1
ATOM 754 C C . LYS A 1 90 ? -10.325 3.862 11.200 1.00 86.62 90 LYS A C 1
ATOM 756 O O . LYS A 1 90 ? -9.807 2.816 11.574 1.00 86.62 90 LYS A O 1
ATOM 761 N N . LEU A 1 91 ? -11.509 4.278 11.653 1.00 89.31 91 LEU A N 1
ATOM 762 C CA . LEU A 1 91 ? -12.279 3.537 12.657 1.00 89.31 91 LEU A CA 1
ATOM 763 C C . LEU A 1 91 ? -12.769 2.177 12.147 1.00 89.31 91 LEU A C 1
ATOM 765 O O . LEU A 1 91 ? -12.779 1.225 12.921 1.00 89.31 91 LEU A O 1
ATOM 769 N N . VAL A 1 92 ? -13.134 2.067 10.866 1.00 87.81 92 VAL A N 1
ATOM 770 C CA . VAL A 1 92 ? -13.501 0.785 10.239 1.00 87.81 92 VAL A CA 1
ATOM 771 C C . VAL A 1 92 ? -12.323 -0.188 10.266 1.00 87.81 92 VAL A C 1
ATOM 773 O O . VAL A 1 92 ? -12.491 -1.319 10.715 1.00 87.81 92 VAL A O 1
ATOM 776 N N . LEU A 1 93 ? -11.125 0.264 9.885 1.00 83.12 93 LEU A N 1
ATOM 777 C CA . LEU A 1 93 ? -9.910 -0.557 9.937 1.00 83.12 93 LEU A CA 1
ATOM 778 C C . LEU A 1 93 ? -9.553 -0.976 11.372 1.00 83.12 93 LEU A C 1
ATOM 780 O O . LEU A 1 93 ? -9.223 -2.131 11.625 1.00 83.12 93 LEU A O 1
ATOM 784 N N . GLU A 1 94 ? -9.649 -0.058 12.339 1.00 82.69 94 GLU A N 1
ATOM 785 C CA . GLU A 1 94 ? -9.387 -0.355 13.757 1.00 82.69 94 GLU A CA 1
ATOM 786 C C . GLU A 1 94 ? -10.416 -1.319 14.370 1.00 82.69 94 GLU A C 1
ATOM 788 O O . GLU A 1 94 ? -10.075 -2.084 15.269 1.00 82.69 94 GLU A O 1
ATOM 793 N N . ALA A 1 95 ? -11.657 -1.307 13.878 1.00 84.38 95 ALA A N 1
ATOM 794 C CA . ALA A 1 95 ? -12.730 -2.206 14.298 1.00 84.38 95 ALA A CA 1
ATOM 795 C C . ALA A 1 95 ? -12.633 -3.619 13.682 1.00 84.38 95 ALA A C 1
ATOM 797 O O . ALA A 1 95 ? -13.473 -4.471 13.990 1.00 84.38 95 ALA A O 1
ATOM 798 N N . GLY A 1 96 ? -11.619 -3.877 12.847 1.00 77.00 96 GLY A N 1
ATOM 799 C CA . GLY A 1 96 ? -11.425 -5.148 12.145 1.00 77.00 96 GLY A CA 1
ATOM 800 C C . GLY A 1 96 ? -12.208 -5.261 10.834 1.00 77.00 96 GLY A C 1
ATOM 801 O O . GLY A 1 96 ? -12.376 -6.362 10.322 1.00 77.00 96 GLY A O 1
ATOM 802 N N . GLY A 1 97 ? -12.713 -4.146 10.298 1.00 70.88 97 GLY A N 1
ATOM 803 C CA . GLY A 1 97 ? -13.289 -4.108 8.959 1.00 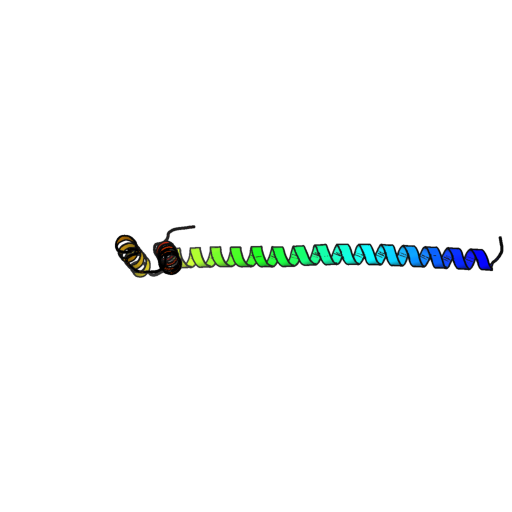70.88 97 GLY A CA 1
ATOM 804 C C . GLY A 1 97 ? -12.194 -4.175 7.896 1.00 70.88 97 GLY A C 1
ATOM 805 O O . GLY A 1 97 ? -11.205 -3.448 7.968 1.00 70.88 97 GLY A O 1
ATOM 806 N N . THR A 1 98 ? -12.378 -5.034 6.901 1.00 61.06 98 THR A N 1
ATOM 807 C CA . THR A 1 98 ? -11.532 -5.100 5.704 1.00 61.06 98 THR A CA 1
ATOM 808 C C . THR A 1 98 ? -12.088 -4.154 4.635 1.00 61.06 98 THR A C 1
ATOM 810 O O . THR A 1 98 ? -13.309 -4.063 4.493 1.00 61.06 98 THR A O 1
ATOM 813 N N . ASN A 1 99 ? -11.216 -3.423 3.923 1.00 51.22 99 ASN A N 1
ATOM 814 C CA . ASN A 1 99 ? -11.624 -2.637 2.743 1.00 51.22 99 ASN A CA 1
ATOM 815 C C . ASN A 1 99 ? -12.014 -3.560 1.587 1.00 51.22 99 ASN A C 1
ATOM 817 O O . ASN A 1 99 ? -11.330 -4.596 1.433 1.00 51.22 99 ASN A O 1
#

Foldseek 3Di:
DDPVVVVVVVVVVVVVVVVVVVVVVVVVVVVVVVVVVVVVVVVVVVVVVVVLVCCVVPNDVVQLVVLVVCLVVQDCPVPDPVVSVVSNVVSCVSNVHDD

Organism: NCBI:txid55169

Radius of gyration: 29.95 Å; chains: 1; bounding box: 60×32×81 Å

Secondary structure (DSSP, 8-state):
--HHHHHHHHHHHHHHHHHHHHHHHHHHHHHHHHHHHHHHHHHHHHHHHHHHHHHHHHS-HHHHHHHHHHHHH---TTS-HHHHHHHHHHHHHHTT---

InterPro domains:
  IPR005162 Retrotransposon-derived protein PEG10, N-terminal capsid-like domain [PF03732] (52-96)